Protein AF-A0A5B7LGW8-F1 (afdb_monomer)

InterPro domains:
  IPR008250 P-type ATPase, A domain superfamily [SSF81653] (1-102)
  IPR050510 Cation transport ATPase (P-type) [PTHR43294] (1-121)
  IPR059000 P-type ATPase, A domain [PF00122] (1-102)

Nearest PDB structures (foldseek):
  8jbk-assembly1_A  TM=8.351E-01  e=5.656E-15  Sus scrofa
  8zyj-assembly1_A  TM=9.692E-01  e=2.109E-13  Homo sapiens
  7x24-assembly1_A  TM=9.626E-01  e=2.370E-13  Rattus norvegicus
  7x22-assembly1_A  TM=9.587E-01  e=9.073E-13  Rattus norvegicus
  2xzb-assembly1_A  TM=9.227E-01  e=1.724E-12  Sus scrofa

Organism: NCBI:txid2510360

Secondary structure (DSSP, 8-state):
-BTTB-----GGG--TT-EEEEETTPBP-SEEEEEEEEEEEEE-HHHHS--SPEE--SS---SSTTT-TTEE-TT-EEEEEEEEEEEEE-GGGSHHHHHHHHHHT---PPPHHHHHHHHH-

Structure (mmCIF, N/CA/C/O backbone):
data_AF-A0A5B7LGW8-F1
#
_entry.id   AF-A0A5B7LGW8-F1
#
loop_
_atom_site.group_PDB
_atom_site.id
_atom_site.type_symbol
_atom_site.label_atom_id
_atom_site.label_alt_id
_atom_site.label_comp_id
_atom_site.label_asym_id
_atom_site.label_entity_id
_atom_site.label_seq_id
_atom_site.pdbx_PDB_ins_code
_atom_site.Cartn_x
_atom_site.Cartn_y
_atom_site.Cartn_z
_atom_site.occupancy
_atom_site.B_iso_or_equiv
_atom_site.auth_seq_id
_atom_site.auth_comp_id
_atom_site.auth_asym_id
_atom_site.auth_atom_id
_atom_site.pdbx_PDB_model_num
ATOM 1 N N . ILE A 1 1 ? -10.323 -8.993 7.470 1.00 83.75 1 ILE A N 1
ATOM 2 C CA . ILE A 1 1 ? -11.642 -9.035 8.141 1.00 83.75 1 ILE A CA 1
ATOM 3 C C . ILE A 1 1 ? -12.639 -9.539 7.120 1.00 83.75 1 ILE A C 1
ATOM 5 O O . ILE A 1 1 ? -12.846 -8.8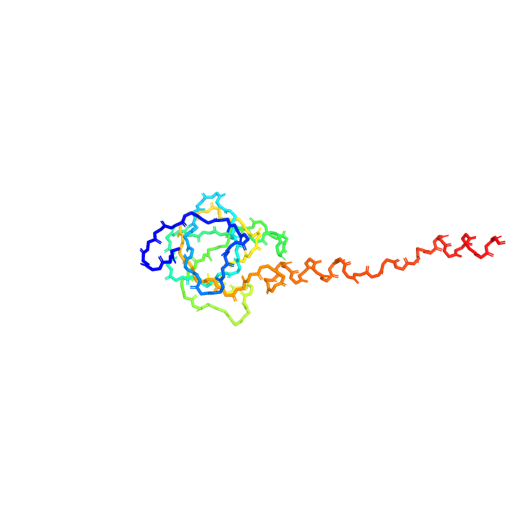69 6.113 1.00 83.75 1 ILE A O 1
ATOM 9 N N . ARG A 1 2 ? -13.207 -10.719 7.358 1.00 88.44 2 ARG A N 1
ATOM 10 C CA . ARG A 1 2 ? -14.286 -11.296 6.547 1.00 88.44 2 ARG A CA 1
ATOM 11 C C . ARG A 1 2 ? -15.420 -11.649 7.498 1.00 88.44 2 ARG A C 1
ATOM 13 O O . ARG A 1 2 ? -15.155 -12.095 8.606 1.00 88.44 2 ARG A O 1
ATOM 20 N N . GLU A 1 3 ? -16.654 -11.355 7.099 1.00 86.38 3 GLU A N 1
ATOM 21 C CA . GLU A 1 3 ? -17.852 -11.615 7.920 1.00 86.38 3 GLU A CA 1
ATOM 22 C C . GLU A 1 3 ? -17.808 -10.986 9.332 1.00 86.38 3 GLU A C 1
ATOM 24 O O . GLU A 1 3 ? -18.420 -11.480 10.269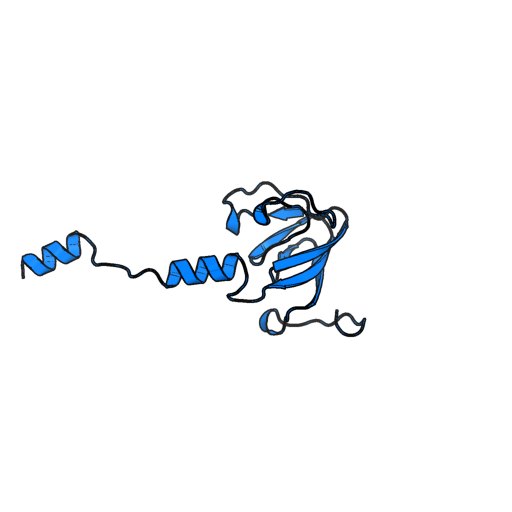 1.00 86.38 3 GLU A O 1
ATOM 29 N N . GLY A 1 4 ? -17.085 -9.871 9.495 1.00 86.19 4 GLY A N 1
ATOM 30 C CA . GLY A 1 4 ? -16.935 -9.173 10.781 1.00 86.19 4 GLY A CA 1
ATOM 31 C C . GLY A 1 4 ? -15.844 -9.732 11.700 1.00 86.19 4 GLY A C 1
ATOM 32 O O . GLY A 1 4 ? -15.479 -9.069 12.667 1.00 86.19 4 GLY A O 1
ATOM 33 N N . GLU A 1 5 ? -15.253 -10.876 11.359 1.00 88.62 5 GLU A N 1
ATOM 34 C CA . GLU A 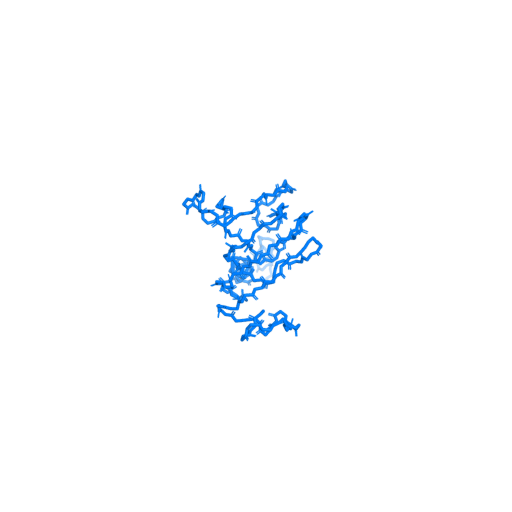1 5 ? -14.210 -11.529 12.148 1.00 88.62 5 GLU A CA 1
ATOM 35 C C . GLU A 1 5 ? -12.802 -11.185 11.637 1.00 88.62 5 GLU A C 1
ATOM 37 O O . GLU A 1 5 ? -12.546 -11.029 10.431 1.00 88.62 5 GLU A O 1
ATOM 42 N N . LYS A 1 6 ? -11.851 -11.054 12.571 1.00 90.50 6 LYS A N 1
ATOM 43 C CA . LYS A 1 6 ? -10.425 -10.928 12.238 1.00 90.50 6 LYS A CA 1
ATOM 44 C C . LYS A 1 6 ? -9.876 -12.319 11.941 1.00 90.50 6 LYS A C 1
ATOM 46 O O . LYS A 1 6 ? -9.882 -13.186 12.803 1.00 90.50 6 LYS A O 1
ATOM 51 N N . ILE A 1 7 ? -9.384 -12.500 10.721 1.00 91.94 7 ILE A N 1
ATOM 52 C CA . ILE A 1 7 ? -8.818 -13.760 10.242 1.00 91.94 7 ILE A CA 1
ATOM 53 C C . ILE A 1 7 ? -7.401 -13.469 9.767 1.00 91.94 7 ILE A C 1
ATOM 55 O O . ILE A 1 7 ? -7.186 -12.486 9.052 1.00 91.94 7 ILE A O 1
ATOM 59 N N . GLU A 1 8 ? -6.456 -14.306 10.178 1.00 88.81 8 GLU A N 1
ATOM 60 C CA . GLU A 1 8 ? -5.098 -14.297 9.651 1.00 88.81 8 GLU A CA 1
ATOM 61 C C . GLU A 1 8 ? -5.090 -15.090 8.342 1.00 88.81 8 GLU A C 1
ATOM 63 O O . GLU A 1 8 ? -5.467 -16.261 8.304 1.00 88.81 8 GLU A O 1
ATOM 68 N N . LEU A 1 9 ? -4.739 -14.411 7.255 1.00 87.75 9 LEU A N 1
ATOM 69 C CA . LEU A 1 9 ? -4.708 -14.963 5.907 1.00 87.75 9 LEU A CA 1
ATOM 70 C C . LEU A 1 9 ? -3.318 -14.751 5.333 1.00 87.75 9 LEU A C 1
ATOM 72 O O . LEU A 1 9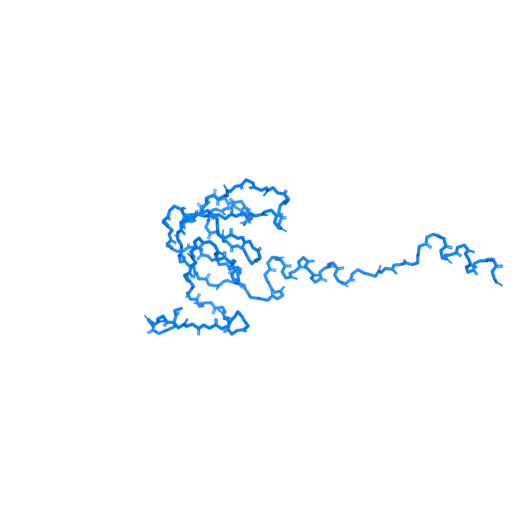 ? -2.638 -13.780 5.671 1.00 87.75 9 LEU A O 1
ATOM 76 N N . LYS A 1 10 ? -2.914 -15.638 4.429 1.00 89.44 10 LYS A N 1
ATOM 77 C CA . LYS A 1 10 ? -1.732 -15.379 3.621 1.00 89.44 10 LYS A CA 1
ATOM 78 C C . LYS A 1 10 ? -2.030 -14.279 2.606 1.00 89.44 10 LYS A C 1
ATOM 80 O O . LYS A 1 10 ? -3.170 -14.109 2.178 1.00 89.44 10 LYS A O 1
ATOM 85 N N . GLU A 1 11 ? -0.985 -13.582 2.169 1.00 86.75 11 GLU A N 1
ATOM 86 C CA . GLU A 1 11 ? -1.092 -12.533 1.146 1.00 86.75 11 GLU A CA 1
ATOM 87 C C . GLU A 1 11 ? -1.702 -13.050 -0.168 1.00 86.75 11 GLU A C 1
ATOM 89 O O . GLU A 1 11 ? -2.471 -12.348 -0.812 1.00 86.75 11 G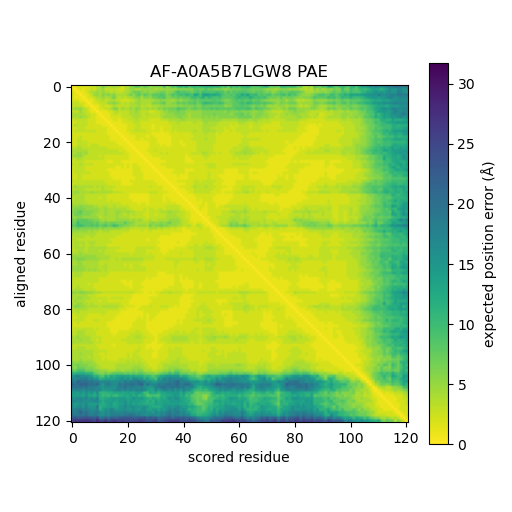LU A O 1
ATOM 94 N N . GLU A 1 12 ? -1.417 -14.303 -0.532 1.00 90.19 12 GLU A N 1
ATOM 95 C CA . GLU A 1 12 ? -1.949 -14.966 -1.732 1.00 90.19 12 GLU A CA 1
ATOM 96 C C . GLU A 1 12 ? -3.469 -15.216 -1.691 1.00 90.19 12 GLU A C 1
ATOM 98 O O . GLU A 1 12 ? -4.098 -15.327 -2.742 1.00 90.19 12 GLU A O 1
ATOM 103 N N . ASP A 1 13 ? -4.071 -15.244 -0.499 1.00 93.56 13 ASP A N 1
ATOM 104 C CA . ASP A 1 13 ? -5.501 -15.516 -0.310 1.00 93.56 13 ASP A CA 1
ATOM 105 C C . ASP A 1 13 ? -6.358 -14.234 -0.255 1.00 93.56 13 ASP A C 1
ATOM 107 O O . ASP A 1 13 ? -7.584 -14.309 -0.096 1.00 93.56 13 ASP A O 1
ATOM 111 N N . LEU A 1 14 ? -5.733 -13.052 -0.351 1.00 94.44 14 LEU A N 1
ATOM 112 C CA . LEU A 1 14 ? -6.404 -11.749 -0.337 1.00 94.44 14 LEU A CA 1
ATOM 113 C C . LEU A 1 14 ? -7.142 -11.481 -1.650 1.00 94.44 14 LEU A C 1
ATOM 115 O O . LEU A 1 14 ? -6.574 -11.563 -2.740 1.00 94.44 14 LEU A O 1
ATOM 119 N N . VAL A 1 15 ? -8.409 -11.079 -1.541 1.00 95.50 15 VAL A N 1
ATOM 120 C CA . VAL A 1 15 ? -9.260 -10.769 -2.696 1.00 95.50 15 VAL A CA 1
ATOM 121 C C . VAL A 1 15 ? -9.804 -9.345 -2.635 1.00 95.50 15 VAL A C 1
ATOM 123 O O . VAL A 1 15 ? -9.813 -8.688 -1.594 1.00 95.50 15 VAL A O 1
ATOM 126 N N . LEU A 1 16 ? -10.283 -8.867 -3.784 1.00 96.81 16 LEU A N 1
ATOM 127 C CA . LEU A 1 16 ? -10.941 -7.568 -3.905 1.00 96.81 16 LEU A CA 1
ATOM 128 C C . LEU A 1 16 ? -12.109 -7.442 -2.921 1.00 96.81 16 LEU A C 1
ATOM 130 O O . LEU A 1 16 ? -12.937 -8.344 -2.807 1.00 96.81 16 LEU A O 1
ATOM 134 N N . GLY A 1 17 ? -12.193 -6.296 -2.247 1.00 95.38 17 GLY A N 1
ATOM 135 C CA . GLY A 1 17 ? -13.239 -6.011 -1.266 1.00 95.38 17 GLY A CA 1
ATOM 136 C C . GLY A 1 17 ? -12.939 -6.487 0.157 1.00 95.38 17 GLY A C 1
ATOM 137 O O . GLY A 1 17 ? -13.652 -6.079 1.076 1.00 95.38 17 GLY A O 1
ATOM 138 N N . ASP A 1 18 ? -11.880 -7.273 0.379 1.00 96.12 18 ASP A N 1
ATOM 139 C CA . ASP A 1 18 ? -11.448 -7.609 1.735 1.00 96.12 18 ASP A CA 1
ATOM 140 C C . ASP A 1 18 ? -11.069 -6.346 2.514 1.00 96.12 18 ASP A C 1
ATOM 142 O O . ASP A 1 18 ? -10.455 -5.418 1.982 1.00 96.12 18 ASP A O 1
ATOM 146 N N . VAL A 1 19 ? -11.397 -6.319 3.806 1.00 96.69 19 VAL A N 1
ATOM 147 C CA . VAL A 1 19 ? -10.925 -5.267 4.711 1.00 96.69 19 VAL A CA 1
ATOM 148 C C . VAL A 1 19 ? -9.677 -5.759 5.427 1.00 96.69 19 VAL A C 1
ATOM 150 O O . VAL A 1 19 ? -9.736 -6.734 6.181 1.00 96.69 19 VAL A O 1
ATOM 153 N N . VAL A 1 20 ? -8.562 -5.065 5.245 1.00 96.38 20 VAL A N 1
ATOM 154 C CA . VAL A 1 20 ? -7.298 -5.341 5.933 1.00 96.38 20 VAL A CA 1
ATOM 155 C C . VAL A 1 20 ? -7.034 -4.307 7.017 1.00 96.38 20 VAL A C 1
ATOM 157 O O . VAL A 1 20 ? -7.447 -3.152 6.911 1.00 96.38 20 VAL A O 1
ATOM 160 N N . GLU A 1 21 ? -6.346 -4.732 8.071 1.00 96.12 21 GLU A N 1
ATOM 161 C CA . GLU A 1 21 ? -5.789 -3.858 9.099 1.00 96.12 21 GLU A CA 1
ATOM 162 C C . GLU A 1 21 ? -4.269 -3.917 8.961 1.00 96.12 21 GLU A C 1
ATOM 164 O O . GLU A 1 21 ? -3.709 -5.005 8.869 1.00 96.12 21 GLU A O 1
ATOM 169 N N . VAL A 1 22 ? -3.631 -2.754 8.910 1.00 96.81 22 VAL A N 1
ATOM 170 C CA . VAL A 1 22 ? -2.181 -2.599 8.778 1.00 96.81 22 VAL A CA 1
ATOM 171 C C . VAL A 1 22 ? -1.669 -1.759 9.939 1.00 96.81 22 VAL A C 1
ATOM 173 O O . VAL A 1 22 ? -2.302 -0.779 10.351 1.00 96.81 22 VAL A O 1
ATOM 176 N N . LYS A 1 23 ? -0.525 -2.142 10.490 1.00 97.25 23 LYS A N 1
ATOM 177 C CA . LYS A 1 23 ? 0.138 -1.449 11.601 1.00 97.25 23 LYS A CA 1
ATOM 178 C C . LYS A 1 23 ? 1.601 -1.188 11.270 1.00 97.25 23 LYS A C 1
ATOM 180 O O . LYS A 1 23 ? 2.148 -1.730 10.318 1.00 97.25 23 LYS A O 1
ATOM 185 N N . PHE A 1 24 ? 2.229 -0.347 12.082 1.00 97.38 24 PHE A N 1
ATOM 186 C CA . PHE A 1 24 ? 3.668 -0.122 12.049 1.00 97.38 24 PHE A CA 1
ATOM 187 C C . PHE A 1 24 ? 4.467 -1.430 11.914 1.00 97.38 24 PHE A C 1
ATOM 189 O O . PHE A 1 24 ? 4.271 -2.363 12.697 1.00 97.38 24 PHE A O 1
ATOM 196 N N . GLY A 1 25 ? 5.391 -1.447 10.954 1.00 96.50 25 GLY A N 1
ATOM 197 C CA . GLY A 1 25 ? 6.252 -2.586 10.644 1.00 96.50 25 GLY A CA 1
ATOM 198 C C . GLY A 1 25 ? 5.679 -3.537 9.595 1.00 96.50 25 GLY A C 1
ATOM 199 O O . GLY A 1 25 ? 6.437 -4.337 9.049 1.00 96.50 25 GLY A O 1
ATOM 200 N N . ASP A 1 26 ? 4.388 -3.438 9.272 1.00 96.25 26 ASP A N 1
ATOM 201 C CA . ASP A 1 26 ? 3.785 -4.271 8.238 1.00 96.25 26 ASP A CA 1
ATOM 202 C C . ASP A 1 26 ? 4.148 -3.755 6.841 1.00 96.25 26 ASP A C 1
ATOM 204 O O . ASP A 1 26 ? 4.210 -2.550 6.574 1.00 96.25 26 ASP A O 1
ATOM 208 N N . ARG A 1 27 ? 4.310 -4.689 5.909 1.00 96.19 27 ARG A N 1
ATOM 209 C CA . ARG A 1 27 ? 4.279 -4.383 4.481 1.00 96.19 27 ARG A CA 1
ATOM 210 C C . ARG A 1 27 ? 2.824 -4.320 4.032 1.00 96.19 27 ARG A C 1
ATOM 212 O O . ARG A 1 27 ? 2.008 -5.131 4.463 1.00 96.19 27 ARG A O 1
ATOM 219 N N . ILE A 1 28 ? 2.486 -3.369 3.168 1.00 97.25 28 ILE A N 1
ATOM 220 C CA . ILE A 1 28 ? 1.126 -3.280 2.637 1.00 97.25 28 ILE A CA 1
ATOM 221 C C . ILE A 1 28 ? 0.890 -4.476 1.687 1.00 97.25 28 ILE A C 1
ATOM 223 O O . ILE A 1 28 ? 1.631 -4.615 0.706 1.00 97.25 28 ILE A O 1
ATOM 227 N N . PRO A 1 29 ? -0.119 -5.334 1.945 1.00 95.94 29 PRO A N 1
ATOM 228 C CA . PRO A 1 29 ? -0.245 -6.635 1.276 1.00 95.94 29 PRO A CA 1
ATOM 229 C C . PRO A 1 29 ? -0.911 -6.566 -0.109 1.00 95.94 29 PRO A C 1
ATOM 231 O O . PRO A 1 29 ? -0.833 -7.508 -0.888 1.00 95.94 29 PRO A O 1
ATOM 234 N N . ALA A 1 30 ? -1.578 -5.457 -0.425 1.00 97.44 30 ALA A N 1
ATOM 235 C CA . ALA A 1 30 ? -2.316 -5.223 -1.663 1.00 97.44 30 ALA A CA 1
ATOM 236 C C . ALA A 1 30 ? -2.468 -3.707 -1.878 1.00 97.44 30 ALA A C 1
ATOM 238 O O . ALA A 1 30 ? -2.176 -2.934 -0.967 1.00 97.44 30 ALA A O 1
ATOM 239 N N . ASP A 1 31 ? -2.968 -3.250 -3.026 1.00 98.19 31 ASP A N 1
ATOM 240 C CA . ASP A 1 31 ? -3.388 -1.845 -3.101 1.00 98.19 31 ASP A CA 1
ATOM 241 C C . ASP A 1 31 ? -4.703 -1.691 -2.335 1.00 98.19 31 ASP A C 1
ATOM 243 O O . ASP A 1 31 ? -5.670 -2.424 -2.576 1.00 98.19 31 ASP A O 1
ATOM 247 N N . ILE A 1 32 ? -4.743 -0.738 -1.405 1.00 98.31 32 ILE A N 1
ATOM 248 C CA . ILE A 1 32 ? -5.863 -0.550 -0.486 1.00 98.31 32 ILE A CA 1
ATOM 249 C C . ILE A 1 32 ? -6.365 0.890 -0.473 1.00 98.31 32 ILE A C 1
ATOM 251 O O . ILE A 1 32 ? -5.599 1.855 -0.453 1.00 98.31 32 ILE A O 1
ATOM 255 N N . ARG A 1 33 ? -7.688 1.029 -0.399 1.00 98.50 33 ARG A N 1
ATOM 256 C CA . ARG A 1 33 ? -8.389 2.275 -0.094 1.00 98.50 33 ARG A CA 1
ATOM 257 C C . ARG A 1 33 ? -8.530 2.407 1.416 1.00 98.50 33 ARG A C 1
ATOM 259 O O . ARG A 1 33 ? -9.295 1.670 2.028 1.00 98.50 33 ARG A O 1
ATOM 266 N N . ILE A 1 34 ? -7.824 3.360 2.015 1.00 98.56 34 ILE A N 1
ATOM 267 C CA . ILE A 1 34 ? -7.837 3.621 3.461 1.00 98.56 34 ILE A CA 1
ATOM 268 C C . ILE A 1 34 ? -9.231 4.064 3.896 1.00 98.56 34 ILE A C 1
ATOM 270 O O . ILE A 1 34 ? -9.747 5.028 3.357 1.00 98.56 34 ILE A O 1
ATOM 274 N N . ILE A 1 35 ? -9.841 3.409 4.875 1.00 98.31 35 ILE A N 1
ATOM 275 C CA . ILE A 1 35 ? -11.158 3.780 5.425 1.00 98.31 35 ILE A CA 1
ATOM 276 C C . ILE A 1 35 ? -11.074 4.264 6.877 1.00 98.31 35 ILE A C 1
ATOM 278 O O . ILE A 1 35 ? -11.947 4.993 7.332 1.00 98.31 35 ILE A O 1
ATOM 282 N N . GLU A 1 36 ? -10.001 3.914 7.589 1.00 98.25 36 GLU A N 1
ATOM 283 C CA . GLU A 1 36 ? -9.684 4.397 8.937 1.00 98.25 36 GLU A CA 1
ATOM 284 C C . GLU A 1 36 ? -8.161 4.577 9.035 1.00 98.25 36 GLU A C 1
ATOM 286 O O . GLU A 1 36 ? -7.417 3.744 8.522 1.00 98.25 36 GLU A O 1
ATOM 291 N N . SER A 1 37 ? -7.683 5.638 9.688 1.00 98.00 37 SER A N 1
ATOM 292 C CA . SER A 1 37 ? -6.251 5.885 9.913 1.00 98.00 37 SER A CA 1
ATOM 293 C C . SER A 1 37 ? -6.025 6.553 11.267 1.00 98.00 37 SER A C 1
ATOM 295 O O . SER A 1 37 ? -6.795 7.424 11.673 1.00 98.00 37 SER A O 1
ATOM 297 N N . ARG A 1 38 ? -4.960 6.152 11.966 1.00 98.12 38 ARG A N 1
ATOM 298 C CA . ARG A 1 38 ? -4.515 6.723 13.243 1.00 98.12 38 ARG A CA 1
ATOM 299 C C . ARG A 1 38 ? -3.013 6.959 13.193 1.00 98.12 38 ARG A C 1
ATOM 301 O O . ARG A 1 38 ? -2.231 6.044 13.438 1.00 98.12 38 ARG A O 1
ATOM 308 N N . GLY A 1 39 ? -2.621 8.183 12.834 1.00 97.19 39 GLY A N 1
ATOM 309 C CA . GLY A 1 39 ? -1.209 8.547 12.665 1.00 97.19 39 GLY A CA 1
ATOM 310 C C . GLY A 1 39 ? -0.487 7.693 11.618 1.00 97.19 39 GLY A C 1
ATOM 311 O O . GLY A 1 39 ? 0.720 7.510 11.717 1.00 97.19 39 GLY A O 1
ATOM 312 N N . PHE A 1 40 ? -1.225 7.116 10.661 1.00 98.44 40 PHE A N 1
ATOM 313 C CA . PHE A 1 40 ? -0.663 6.155 9.723 1.00 98.44 40 PHE A CA 1
ATOM 314 C C . PHE A 1 40 ? 0.215 6.849 8.685 1.00 98.44 40 PHE A C 1
ATOM 316 O O . PHE A 1 40 ? -0.224 7.796 8.021 1.00 98.44 40 PHE A O 1
ATOM 323 N N . LYS A 1 41 ? 1.439 6.352 8.519 1.00 98.31 41 LYS A N 1
ATOM 324 C CA . LYS A 1 41 ? 2.371 6.798 7.481 1.00 98.31 41 LYS A CA 1
ATOM 325 C C . LYS A 1 41 ? 2.970 5.600 6.771 1.00 98.31 41 LYS A C 1
ATOM 327 O O . LYS A 1 41 ? 3.226 4.568 7.391 1.00 98.31 41 LYS A O 1
ATOM 332 N N . VAL A 1 42 ? 3.230 5.773 5.483 1.00 98.00 42 VAL A N 1
ATOM 333 C CA . VAL A 1 42 ? 3.859 4.756 4.639 1.00 98.00 42 VAL A CA 1
ATOM 334 C C . VAL A 1 42 ? 5.109 5.302 3.965 1.00 98.00 42 VAL A C 1
ATOM 336 O O . VAL A 1 42 ? 5.166 6.480 3.616 1.00 98.00 42 VAL A O 1
ATOM 339 N N . ASP A 1 43 ? 6.100 4.442 3.777 1.00 97.56 43 ASP A N 1
ATOM 340 C CA . ASP A 1 43 ? 7.271 4.705 2.946 1.00 97.56 43 ASP A CA 1
ATOM 341 C C . ASP A 1 43 ? 7.004 4.205 1.522 1.00 97.56 43 ASP A C 1
ATOM 343 O O . ASP A 1 43 ? 6.906 2.999 1.278 1.00 97.56 43 ASP A O 1
ATOM 347 N N . ASN A 1 44 ? 6.886 5.154 0.591 1.00 95.31 44 ASN A N 1
ATOM 348 C CA . ASN A 1 44 ? 6.608 4.906 -0.821 1.00 95.31 44 ASN A CA 1
ATOM 349 C C . ASN A 1 44 ? 7.879 4.816 -1.685 1.00 95.31 44 ASN A C 1
ATOM 351 O O . ASN A 1 44 ? 7.766 4.787 -2.910 1.00 95.31 44 ASN A O 1
ATOM 355 N N . SER A 1 45 ? 9.073 4.721 -1.093 1.00 94.88 45 SER A N 1
ATOM 356 C CA . SER A 1 45 ? 10.352 4.669 -1.820 1.00 94.88 45 SER A CA 1
ATOM 357 C C . SER A 1 45 ? 10.422 3.564 -2.872 1.00 94.88 45 SER A C 1
ATOM 359 O O . SER A 1 45 ? 11.039 3.752 -3.916 1.00 94.88 45 SER A O 1
ATOM 361 N N . SER A 1 46 ? 9.726 2.442 -2.661 1.00 90.75 46 SER A N 1
ATOM 362 C CA . SER A 1 46 ? 9.625 1.363 -3.658 1.00 90.75 46 SER A CA 1
ATOM 363 C C . SER A 1 46 ? 8.916 1.780 -4.956 1.00 90.75 46 SER A C 1
ATOM 365 O O . SER A 1 46 ? 9.110 1.136 -5.980 1.00 90.75 46 SER A O 1
ATOM 367 N N . LEU A 1 47 ? 8.092 2.832 -4.920 1.00 91.25 47 LEU A N 1
ATOM 368 C CA . LEU A 1 47 ? 7.328 3.341 -6.062 1.00 91.25 47 LEU A CA 1
ATOM 369 C C . LEU A 1 47 ? 7.879 4.661 -6.601 1.00 91.25 47 LEU A C 1
ATOM 371 O O . LEU A 1 47 ? 7.898 4.858 -7.813 1.00 91.25 47 LEU A O 1
ATOM 375 N N . THR A 1 48 ? 8.297 5.571 -5.719 1.00 89.81 48 THR A N 1
ATOM 376 C CA . THR A 1 48 ? 8.710 6.933 -6.101 1.00 89.81 48 THR A CA 1
ATOM 377 C C . THR A 1 48 ? 10.217 7.155 -6.024 1.00 89.81 48 THR A C 1
ATOM 379 O O . THR A 1 48 ? 10.716 8.120 -6.590 1.00 89.81 48 THR A O 1
ATOM 382 N N . GLY A 1 49 ? 10.954 6.282 -5.331 1.00 92.75 49 GLY A N 1
ATOM 383 C CA . GLY A 1 49 ? 12.369 6.484 -5.013 1.00 92.75 49 GLY A CA 1
ATOM 384 C C . GLY A 1 49 ? 12.624 7.438 -3.840 1.00 92.75 49 GLY A C 1
ATOM 385 O O . GLY A 1 49 ? 13.776 7.629 -3.460 1.00 92.75 49 GLY A O 1
ATOM 386 N N . GLU A 1 50 ? 11.579 8.011 -3.237 1.00 91.56 50 GLU A N 1
ATOM 387 C CA . GLU A 1 50 ? 11.683 8.949 -2.116 1.00 91.56 50 GLU A CA 1
ATOM 388 C C . GLU A 1 50 ? 11.328 8.260 -0.792 1.00 91.56 50 GLU A C 1
ATOM 390 O O . GLU A 1 50 ? 10.254 7.678 -0.658 1.00 91.56 50 GLU A O 1
ATOM 395 N N . SER A 1 51 ? 12.219 8.341 0.201 1.00 91.19 51 SER A N 1
ATOM 396 C CA . SER A 1 51 ? 12.038 7.703 1.519 1.00 91.19 51 SER A CA 1
ATOM 397 C C . SER A 1 51 ? 11.307 8.571 2.547 1.00 91.19 51 SER A C 1
ATOM 399 O O . SER A 1 51 ? 11.247 8.205 3.720 1.00 91.19 51 SER A O 1
ATOM 401 N N . GLU A 1 52 ? 10.791 9.741 2.159 1.00 95.19 52 GLU A N 1
ATOM 402 C CA . GLU A 1 52 ? 10.045 10.595 3.084 1.00 95.19 52 GLU A CA 1
ATOM 403 C C . GLU A 1 52 ? 8.698 9.939 3.445 1.00 95.19 52 GLU A C 1
ATOM 405 O O . GLU A 1 52 ? 7.879 9.705 2.549 1.00 95.19 52 GLU A O 1
ATOM 410 N N . PRO A 1 53 ? 8.425 9.665 4.739 1.00 96.44 53 PRO A 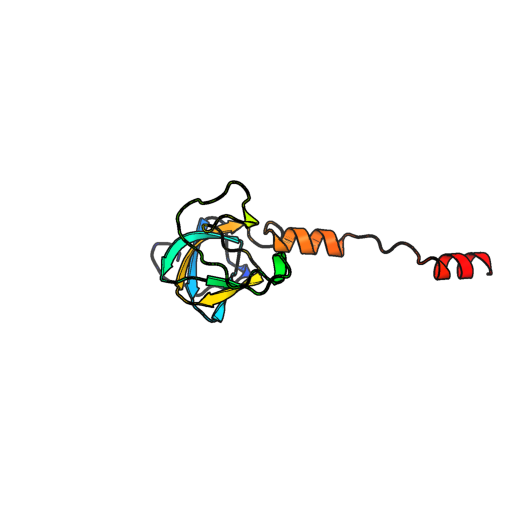N 1
ATOM 411 C CA . PRO A 1 53 ? 7.171 9.059 5.168 1.00 96.44 53 PRO A CA 1
ATOM 412 C C . PRO A 1 53 ? 5.948 9.880 4.767 1.00 96.44 53 PRO A C 1
ATOM 414 O O . PRO A 1 53 ? 5.789 11.033 5.166 1.00 96.44 53 PRO A O 1
ATOM 417 N N . GLN A 1 54 ? 5.020 9.249 4.056 1.00 97.31 54 GLN A N 1
ATOM 418 C CA . GLN A 1 54 ? 3.813 9.901 3.574 1.00 97.31 54 GLN A CA 1
ATOM 419 C C . GLN A 1 54 ? 2.598 9.534 4.425 1.00 97.31 54 GLN A C 1
ATOM 421 O O . GLN A 1 54 ? 2.187 8.372 4.486 1.00 97.31 54 GLN A O 1
ATOM 426 N N . SER A 1 55 ? 1.966 10.541 5.028 1.00 97.88 55 SER A N 1
ATOM 427 C CA . SER A 1 55 ? 0.735 10.369 5.807 1.00 97.88 55 SER A CA 1
ATOM 428 C C . SER A 1 55 ? -0.422 9.857 4.958 1.00 97.88 55 SER A C 1
ATOM 430 O O . SER A 1 55 ? -0.638 10.309 3.833 1.00 97.88 55 SER A O 1
ATOM 432 N N . ARG A 1 56 ? -1.202 8.951 5.541 1.00 98.31 56 ARG A N 1
ATOM 433 C CA . ARG A 1 56 ? -2.365 8.327 4.912 1.00 98.31 56 ARG A CA 1
ATOM 434 C C . ARG A 1 56 ? -3.623 8.618 5.721 1.00 98.31 56 ARG A C 1
ATOM 436 O O . ARG A 1 56 ? -3.597 8.574 6.953 1.00 98.31 56 ARG A O 1
ATOM 443 N N . SER A 1 57 ? -4.730 8.900 5.048 1.00 98.31 57 SER A N 1
ATOM 444 C CA . SER A 1 57 ? -5.998 9.246 5.695 1.00 98.31 57 SER A CA 1
ATOM 445 C C . SER A 1 57 ? -7.196 8.870 4.815 1.00 98.31 57 SER A C 1
ATOM 447 O O . SER A 1 57 ? -7.014 8.664 3.622 1.00 98.31 57 SER A O 1
ATOM 449 N N . PRO A 1 58 ? -8.419 8.726 5.352 1.00 98.38 58 PRO A N 1
ATOM 450 C CA . PRO A 1 58 ? -9.573 8.307 4.551 1.00 98.38 58 PRO A CA 1
ATOM 451 C C . PRO A 1 58 ? -10.042 9.342 3.514 1.00 98.38 58 PRO A C 1
ATOM 453 O O . PRO A 1 58 ? -10.812 9.001 2.607 1.00 98.38 58 PRO A O 1
ATOM 456 N N . GLU A 1 59 ? -9.611 10.595 3.633 1.00 98.19 59 GLU A N 1
ATOM 457 C CA . GLU A 1 59 ? -10.026 11.699 2.775 1.00 98.19 59 GLU A CA 1
ATOM 458 C C . GLU A 1 59 ? -9.327 11.651 1.414 1.00 98.19 59 GLU A C 1
ATOM 460 O O . GLU A 1 59 ? -8.123 11.428 1.301 1.00 98.19 59 GLU A O 1
ATOM 465 N N . PHE A 1 60 ? -10.095 11.896 0.357 1.00 97.94 60 PHE A N 1
ATOM 466 C CA . PHE A 1 60 ? -9.536 12.120 -0.969 1.00 97.94 60 PHE A CA 1
ATOM 467 C C . PHE A 1 60 ? -8.857 13.489 -1.013 1.00 97.94 60 PHE A C 1
ATOM 469 O O . PHE A 1 60 ? -9.483 14.492 -0.670 1.00 97.94 60 PHE A O 1
ATOM 476 N N . THR A 1 61 ? -7.588 13.529 -1.418 1.00 98.12 61 THR A N 1
ATOM 477 C CA . THR A 1 61 ? -6.794 14.768 -1.378 1.00 98.12 61 THR A CA 1
ATOM 478 C C . THR A 1 61 ? -6.219 15.181 -2.722 1.00 98.12 61 THR A C 1
ATOM 480 O O . THR A 1 61 ? -5.734 16.304 -2.829 1.00 98.12 61 THR A O 1
ATOM 483 N N . HIS A 1 62 ? -6.215 14.297 -3.722 1.00 98.00 62 HIS A N 1
ATOM 484 C CA . HIS A 1 62 ? -5.607 14.585 -5.016 1.00 98.00 62 HIS A CA 1
ATOM 485 C C . HIS A 1 62 ? -6.156 13.679 -6.127 1.00 98.00 62 HIS A C 1
ATOM 487 O O . HIS A 1 62 ? -6.431 12.509 -5.882 1.00 98.00 62 HIS A O 1
ATOM 493 N N . GLU A 1 63 ? -6.258 14.195 -7.354 1.00 96.56 63 GLU A N 1
ATOM 494 C CA . GLU A 1 63 ? -6.714 13.431 -8.530 1.00 96.56 63 GLU A CA 1
ATOM 495 C C . GLU A 1 63 ? -5.725 12.330 -8.937 1.00 96.56 63 GLU A C 1
ATOM 497 O O . GLU A 1 63 ? -6.133 11.245 -9.346 1.00 96.56 63 GLU A O 1
ATOM 502 N N . ASN A 1 64 ? -4.418 12.582 -8.796 1.00 95.88 64 ASN A N 1
ATOM 503 C CA . ASN A 1 64 ? -3.393 11.560 -9.019 1.00 95.88 64 ASN A CA 1
ATOM 504 C C . ASN A 1 64 ? -3.450 10.500 -7.899 1.00 95.88 64 ASN A C 1
ATOM 506 O O . ASN A 1 64 ? -3.177 10.845 -6.742 1.00 95.88 64 ASN A O 1
ATOM 510 N N . PRO A 1 65 ? -3.713 9.215 -8.218 1.00 95.00 65 PRO A N 1
ATOM 511 C CA . PRO A 1 65 ? -3.754 8.144 -7.228 1.00 95.00 65 PRO A CA 1
ATOM 512 C C . PRO A 1 65 ? -2.472 8.032 -6.395 1.00 95.00 65 PRO A C 1
ATOM 514 O O . PRO A 1 65 ? -2.546 7.762 -5.203 1.00 95.00 65 PRO A O 1
ATOM 517 N N . LEU A 1 66 ? -1.299 8.282 -6.985 1.00 93.31 66 LEU A N 1
ATOM 518 C CA . LEU A 1 66 ? -0.017 8.152 -6.278 1.00 93.31 66 LEU A CA 1
ATOM 519 C C . LEU A 1 66 ? 0.195 9.237 -5.208 1.00 93.31 66 LEU A C 1
ATOM 521 O O . LEU A 1 66 ? 0.958 9.036 -4.264 1.00 93.31 66 LEU A O 1
ATOM 525 N N . GLU A 1 67 ? -0.505 10.365 -5.333 1.00 94.69 67 GLU A N 1
ATOM 526 C CA . GLU A 1 67 ? -0.366 11.525 -4.446 1.00 94.69 67 GLU A CA 1
ATOM 527 C C . GLU A 1 67 ? -1.497 11.626 -3.416 1.00 94.69 67 GLU A C 1
ATOM 529 O O . GLU A 1 67 ? -1.318 12.214 -2.347 1.00 94.69 67 GLU A O 1
ATOM 534 N N . THR A 1 68 ? -2.670 11.045 -3.691 1.00 97.81 68 THR A N 1
ATOM 535 C CA . THR A 1 68 ? -3.777 11.074 -2.729 1.00 97.81 68 THR A CA 1
ATOM 536 C C . THR A 1 68 ? -3.447 10.273 -1.470 1.00 97.81 68 THR A C 1
ATOM 538 O O . THR A 1 68 ? -2.814 9.216 -1.514 1.00 97.81 68 THR A O 1
ATOM 541 N N . LYS A 1 69 ? -3.894 10.763 -0.311 1.00 98.00 69 LYS A N 1
ATOM 542 C CA . LYS A 1 69 ? -3.607 10.155 1.000 1.00 98.00 69 LYS A CA 1
ATOM 543 C C . LYS A 1 69 ? -4.481 8.949 1.319 1.00 98.00 69 LYS A C 1
ATOM 545 O O . LYS A 1 69 ? -4.159 8.185 2.226 1.00 98.00 69 LYS A O 1
ATOM 550 N N . ASN A 1 70 ? -5.566 8.762 0.579 1.00 98.38 70 ASN A N 1
ATOM 551 C CA . ASN A 1 70 ? -6.518 7.684 0.813 1.00 98.38 70 ASN A CA 1
ATOM 552 C C . ASN A 1 70 ? -6.180 6.355 0.156 1.00 98.38 70 ASN A C 1
ATOM 554 O O . ASN A 1 70 ? -6.972 5.420 0.267 1.00 98.38 70 ASN A O 1
ATOM 558 N N . LEU A 1 71 ? -5.011 6.242 -0.463 1.00 98.31 71 LEU A N 1
ATOM 559 C CA . LEU A 1 71 ? -4.498 4.990 -0.996 1.00 98.31 71 LEU A CA 1
ATOM 560 C C . LEU A 1 71 ? -3.198 4.607 -0.290 1.00 98.31 71 LEU A C 1
ATOM 562 O O . LEU A 1 71 ? -2.380 5.471 0.033 1.00 98.31 71 LEU A O 1
ATOM 566 N N . ALA A 1 72 ? -3.013 3.312 -0.062 1.00 97.94 72 ALA A N 1
ATOM 567 C CA . ALA A 1 72 ? -1.719 2.713 0.237 1.00 97.94 72 ALA A CA 1
ATOM 568 C C . ALA A 1 72 ? -1.492 1.560 -0.743 1.00 97.94 72 ALA A C 1
ATOM 570 O O . ALA A 1 72 ? -2.447 0.912 -1.169 1.00 97.94 72 ALA A O 1
ATOM 571 N N . PHE A 1 73 ? -0.243 1.350 -1.133 1.00 98.06 73 PHE A N 1
ATOM 572 C CA . PHE A 1 73 ? 0.090 0.541 -2.299 1.00 98.06 73 PHE A CA 1
ATOM 573 C C . PHE A 1 73 ? 0.855 -0.709 -1.911 1.00 98.06 73 PHE A C 1
ATOM 575 O O . PHE A 1 73 ? 1.670 -0.680 -0.992 1.00 98.06 73 PHE A O 1
ATOM 582 N N . PHE A 1 74 ? 0.640 -1.788 -2.653 1.00 97.31 74 PHE A N 1
ATOM 583 C CA . PHE A 1 74 ? 1.396 -3.017 -2.499 1.00 97.31 74 PHE A CA 1
ATOM 584 C C . PHE A 1 74 ? 2.904 -2.742 -2.547 1.00 97.31 74 PHE A C 1
ATOM 586 O O . PHE A 1 74 ? 3.387 -1.936 -3.345 1.00 97.31 74 PHE A O 1
ATOM 593 N N . SER A 1 75 ? 3.651 -3.452 -1.701 1.00 94.06 75 SER A N 1
ATOM 594 C CA . SER A 1 75 ? 5.103 -3.342 -1.534 1.00 94.06 75 SER A CA 1
ATOM 595 C C . SER A 1 75 ? 5.616 -2.112 -0.777 1.00 94.06 75 SER A C 1
ATOM 597 O O . SER A 1 75 ? 6.816 -2.068 -0.498 1.00 94.06 75 SER A O 1
ATOM 599 N N . THR A 1 76 ? 4.769 -1.153 -0.402 1.00 96.62 76 THR A N 1
ATOM 600 C CA . THR A 1 76 ? 5.185 -0.063 0.493 1.00 96.62 76 THR A CA 1
ATOM 601 C C . THR A 1 76 ? 5.168 -0.529 1.949 1.00 96.62 76 THR A C 1
ATOM 603 O O . THR A 1 76 ? 4.564 -1.554 2.278 1.00 96.62 76 THR A O 1
ATOM 606 N N . ASN A 1 77 ? 5.873 0.183 2.830 1.00 97.19 77 ASN A N 1
ATOM 607 C CA . ASN A 1 77 ? 6.004 -0.209 4.236 1.00 97.19 77 ASN A CA 1
ATOM 608 C C . ASN A 1 77 ? 5.256 0.760 5.146 1.00 97.19 77 ASN A C 1
ATOM 610 O O . ASN A 1 77 ? 5.378 1.974 4.994 1.00 97.19 77 ASN A O 1
ATOM 614 N N . ALA A 1 78 ? 4.524 0.236 6.125 1.00 97.69 78 ALA A N 1
ATOM 615 C CA . ALA A 1 78 ? 3.947 1.022 7.203 1.00 97.69 78 ALA A CA 1
ATOM 616 C C . ALA A 1 78 ? 5.042 1.445 8.190 1.00 97.69 78 ALA A C 1
ATOM 618 O O . ALA A 1 78 ? 5.606 0.624 8.915 1.00 97.69 78 ALA A O 1
ATOM 619 N N . VAL A 1 79 ? 5.323 2.744 8.245 1.00 97.81 79 VAL A N 1
ATOM 620 C CA . VAL A 1 79 ? 6.410 3.307 9.064 1.00 97.81 79 VAL A CA 1
ATOM 621 C C . VAL A 1 79 ? 5.920 4.024 10.315 1.00 97.81 79 VAL A C 1
ATOM 623 O O . VAL A 1 79 ? 6.722 4.341 11.187 1.00 97.81 79 VAL A O 1
ATOM 626 N N . GLU A 1 80 ? 4.611 4.231 10.458 1.00 97.94 80 GLU A N 1
ATOM 627 C CA . GLU A 1 80 ? 4.008 4.766 11.682 1.00 97.94 80 GLU A CA 1
ATOM 628 C C . GLU A 1 80 ? 2.516 4.416 11.750 1.00 97.94 80 GLU A C 1
ATOM 630 O O . GLU A 1 80 ? 1.869 4.265 10.714 1.00 97.94 80 GLU A O 1
ATOM 635 N N . GLY A 1 81 ? 1.964 4.341 12.964 1.00 97.94 81 GLY A N 1
ATOM 636 C CA . GLY A 1 81 ? 0.520 4.302 13.204 1.00 97.94 81 GLY A CA 1
ATOM 637 C C . GLY A 1 81 ? -0.183 3.009 12.791 1.00 97.94 81 GLY A C 1
ATOM 638 O O . GLY A 1 81 ? 0.432 1.953 12.628 1.00 97.94 81 GLY A O 1
ATOM 639 N N . THR A 1 82 ? -1.508 3.093 12.657 1.00 98.12 82 THR A N 1
ATOM 640 C CA . THR A 1 82 ? -2.361 1.992 12.185 1.00 98.12 82 THR A CA 1
ATOM 641 C C . THR A 1 82 ? -3.425 2.491 11.216 1.00 98.12 82 THR A C 1
ATOM 643 O O . THR A 1 82 ? -3.899 3.624 11.325 1.00 98.12 82 THR A O 1
ATOM 646 N N . ALA A 1 83 ? -3.833 1.642 10.279 1.00 98.25 83 ALA A N 1
ATOM 647 C CA . ALA A 1 83 ? -4.928 1.928 9.367 1.00 98.25 83 ALA A CA 1
ATOM 648 C C . ALA A 1 83 ? -5.748 0.680 9.048 1.00 98.25 83 ALA A C 1
ATOM 650 O O . ALA A 1 83 ? -5.297 -0.454 9.200 1.00 98.25 83 ALA A O 1
ATOM 651 N N . LYS A 1 84 ? -6.968 0.910 8.569 1.00 97.94 84 LYS A N 1
ATOM 652 C CA . LYS A 1 84 ? -7.778 -0.103 7.899 1.00 97.94 84 LYS A CA 1
ATOM 653 C C . LYS A 1 84 ? -8.041 0.336 6.477 1.00 97.94 84 LYS A C 1
ATOM 655 O O . LYS A 1 84 ? -8.281 1.520 6.233 1.00 97.94 84 LYS A O 1
ATOM 660 N N . GLY A 1 85 ? -8.047 -0.613 5.557 1.00 98.00 85 GLY A N 1
ATOM 661 C CA . GLY A 1 85 ? -8.322 -0.343 4.156 1.00 98.00 85 GLY A CA 1
ATOM 662 C C . GLY A 1 85 ? -9.096 -1.462 3.488 1.00 98.00 85 GLY A C 1
ATOM 663 O O . GLY A 1 85 ? -9.035 -2.609 3.919 1.00 98.00 85 GLY A O 1
ATOM 664 N N . VAL A 1 86 ? -9.830 -1.107 2.439 1.00 98.31 86 VAL A N 1
ATOM 665 C CA . VAL A 1 86 ? -10.491 -2.057 1.543 1.00 98.31 86 VAL A CA 1
ATOM 666 C C . VAL A 1 86 ? -9.549 -2.357 0.389 1.00 98.31 86 VAL A C 1
ATOM 668 O O . VAL A 1 86 ? -9.013 -1.431 -0.218 1.00 98.31 86 VAL A O 1
ATOM 671 N N . VAL A 1 87 ? -9.363 -3.628 0.069 1.00 98.19 87 VAL A N 1
ATOM 672 C CA . VAL A 1 87 ? -8.542 -4.068 -1.057 1.00 98.19 87 VAL A CA 1
ATOM 673 C C . VAL A 1 87 ? -9.192 -3.673 -2.379 1.00 98.19 87 VAL A C 1
ATOM 675 O O . VAL A 1 87 ? -10.342 -4.028 -2.643 1.00 98.19 87 VAL A O 1
ATOM 678 N N . ILE A 1 88 ? -8.439 -2.949 -3.209 1.00 98.12 88 ILE A N 1
ATOM 679 C CA . ILE A 1 88 ? -8.885 -2.461 -4.522 1.00 98.12 88 ILE A CA 1
ATOM 680 C C . ILE A 1 88 ? -8.131 -3.098 -5.694 1.00 98.12 88 ILE A C 1
ATOM 682 O O . ILE A 1 88 ? -8.711 -3.198 -6.771 1.00 98.12 88 ILE A O 1
ATOM 686 N N . CYS A 1 89 ? -6.896 -3.572 -5.487 1.00 97.38 89 CYS A N 1
ATOM 687 C CA . CYS A 1 89 ? -6.150 -4.385 -6.455 1.00 97.38 89 CYS A CA 1
ATOM 688 C C . CYS A 1 89 ? -5.304 -5.443 -5.732 1.00 97.38 89 CYS A C 1
ATOM 690 O O . CYS A 1 89 ? -4.708 -5.141 -4.701 1.00 97.38 89 CYS A O 1
ATOM 692 N N . CYS A 1 90 ? -5.180 -6.640 -6.318 1.00 96.50 90 CYS A N 1
ATOM 693 C CA . CYS A 1 90 ? -4.314 -7.728 -5.839 1.00 96.50 90 CYS A CA 1
ATOM 694 C C . CYS A 1 90 ? -3.337 -8.187 -6.931 1.00 96.50 90 CYS A C 1
ATOM 696 O O . CYS A 1 90 ? -3.638 -8.075 -8.123 1.00 96.50 90 CYS A O 1
ATOM 698 N N . GLY A 1 91 ? -2.191 -8.740 -6.518 1.00 94.25 91 GLY A N 1
ATOM 699 C CA . GLY A 1 91 ? -1.211 -9.368 -7.411 1.00 94.25 91 GLY A CA 1
ATOM 700 C C . GLY A 1 91 ? -0.779 -8.462 -8.566 1.00 94.25 91 GLY A C 1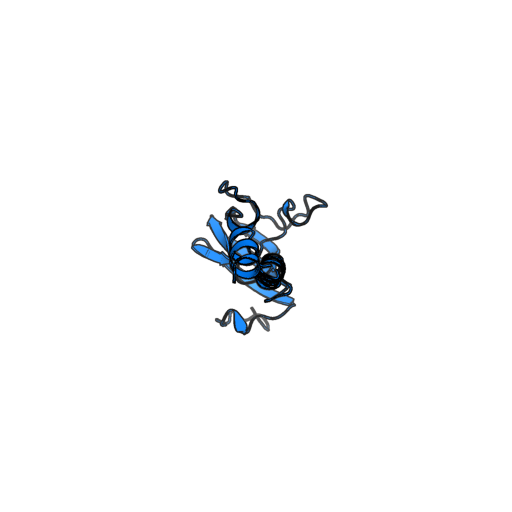
ATOM 701 O O . GLY A 1 91 ? -0.489 -7.279 -8.371 1.00 94.25 91 GLY A O 1
ATOM 702 N N . ASP A 1 92 ? -0.797 -9.005 -9.782 1.00 95.06 92 ASP A N 1
ATOM 703 C CA . ASP A 1 92 ? -0.360 -8.321 -11.008 1.00 95.06 92 ASP A CA 1
ATOM 704 C C . ASP A 1 92 ? -1.184 -7.073 -11.360 1.00 95.06 92 ASP A C 1
ATOM 706 O O . ASP A 1 92 ? -0.735 -6.242 -12.145 1.00 95.06 92 ASP A O 1
ATOM 710 N N . GLN A 1 93 ? -2.385 -6.918 -10.791 1.00 96.31 93 GLN A N 1
ATOM 711 C CA . GLN A 1 93 ? -3.229 -5.738 -11.012 1.00 96.31 93 GLN A CA 1
ATOM 712 C C . GLN A 1 93 ? -2.872 -4.562 -10.096 1.00 96.31 9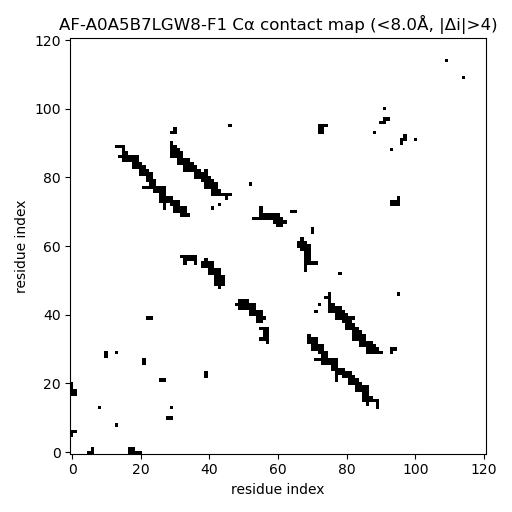3 GLN A C 1
ATOM 714 O O . GLN A 1 93 ? -3.354 -3.450 -10.317 1.00 96.31 93 GLN A O 1
ATOM 719 N N . THR A 1 94 ? -2.034 -4.780 -9.079 1.00 97.25 94 THR A N 1
ATOM 720 C CA . THR A 1 94 ? -1.516 -3.688 -8.244 1.00 97.25 94 THR A CA 1
ATOM 721 C C . THR A 1 94 ? -0.598 -2.770 -9.046 1.00 97.25 94 THR A C 1
ATOM 723 O O . THR A 1 94 ? -0.046 -3.165 -10.075 1.00 97.25 94 THR A O 1
ATOM 726 N N . VAL A 1 95 ? -0.380 -1.543 -8.568 1.00 96.31 95 VAL A N 1
ATOM 727 C CA . VAL A 1 95 ? 0.569 -0.605 -9.190 1.00 96.31 95 VAL A CA 1
ATOM 728 C C . VAL A 1 95 ? 1.946 -1.256 -9.338 1.00 96.31 95 VAL A C 1
ATOM 730 O O . VAL A 1 95 ? 2.505 -1.274 -10.435 1.00 96.31 95 VAL A O 1
ATOM 733 N N . MET A 1 96 ? 2.464 -1.848 -8.259 1.00 95.38 96 MET A N 1
ATOM 734 C CA . MET A 1 96 ? 3.771 -2.503 -8.278 1.00 95.38 96 MET A CA 1
ATOM 735 C C . MET A 1 96 ? 3.767 -3.790 -9.113 1.00 95.38 96 MET A C 1
ATOM 737 O O . MET A 1 96 ? 4.730 -4.046 -9.831 1.00 95.38 96 MET A O 1
ATOM 741 N N . GLY A 1 97 ? 2.680 -4.569 -9.094 1.00 95.12 97 GLY A N 1
ATOM 742 C CA . GLY A 1 97 ? 2.525 -5.759 -9.936 1.00 95.12 97 GLY A CA 1
ATOM 743 C C . GLY A 1 97 ? 2.608 -5.429 -11.427 1.00 95.12 97 GLY A C 1
ATOM 744 O O . GLY A 1 97 ? 3.336 -6.080 -12.176 1.00 95.12 97 GLY A O 1
ATOM 745 N N . ARG A 1 98 ? 1.968 -4.335 -11.851 1.00 95.19 98 ARG A N 1
ATOM 746 C CA . ARG A 1 98 ? 2.066 -3.835 -13.229 1.00 95.19 98 ARG A CA 1
ATOM 747 C C . ARG A 1 98 ? 3.478 -3.367 -13.581 1.00 95.19 98 ARG A C 1
ATOM 749 O O . ARG A 1 98 ? 3.940 -3.647 -14.684 1.00 95.19 98 ARG A O 1
ATOM 756 N N . ILE A 1 99 ? 4.166 -2.677 -12.667 1.00 93.75 99 ILE A N 1
ATOM 757 C CA . ILE A 1 99 ? 5.564 -2.250 -12.862 1.00 93.75 99 ILE A CA 1
ATOM 758 C C . ILE A 1 99 ? 6.478 -3.470 -13.023 1.00 93.75 99 ILE A C 1
ATOM 760 O O . ILE A 1 99 ? 7.267 -3.522 -13.966 1.00 93.75 99 ILE A O 1
ATOM 764 N N . ALA A 1 100 ? 6.340 -4.471 -12.151 1.00 92.94 100 ALA A N 1
ATOM 765 C CA . ALA A 1 100 ? 7.108 -5.709 -12.218 1.00 92.94 100 ALA A CA 1
ATOM 766 C C . ALA A 1 100 ? 6.852 -6.464 -13.533 1.00 92.94 100 ALA A C 1
ATOM 768 O O . ALA A 1 100 ? 7.801 -6.844 -14.215 1.00 92.94 100 ALA A O 1
ATOM 769 N N . GLY A 1 101 ? 5.585 -6.596 -13.940 1.00 92.44 101 GLY A N 1
ATOM 770 C CA . GLY A 1 101 ? 5.212 -7.230 -15.206 1.00 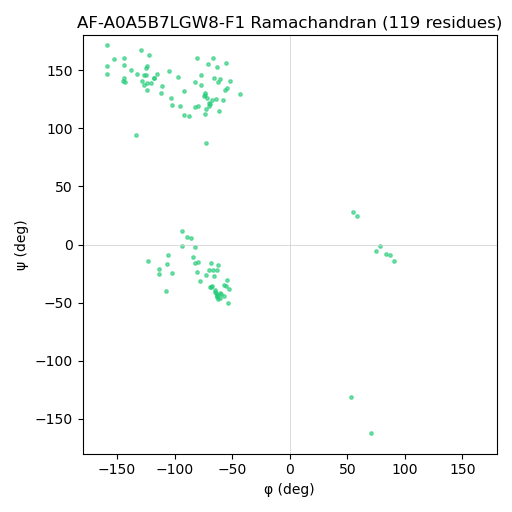92.44 101 GLY A CA 1
ATOM 771 C C . GLY A 1 101 ? 5.801 -6.519 -16.428 1.00 92.44 101 GLY A C 1
ATOM 772 O O . GLY A 1 101 ? 6.323 -7.174 -17.331 1.00 92.44 101 GLY A O 1
ATOM 773 N N . LEU A 1 102 ? 5.790 -5.181 -16.441 1.00 91.56 102 LEU A N 1
ATOM 774 C CA . LEU A 1 102 ? 6.432 -4.393 -17.497 1.00 91.56 102 LEU A CA 1
ATOM 775 C C . LEU A 1 102 ? 7.946 -4.613 -17.527 1.00 91.56 102 LEU A C 1
ATOM 777 O O . LEU A 1 102 ? 8.497 -4.814 -18.603 1.00 91.56 102 LEU A O 1
ATOM 781 N N . ALA A 1 103 ? 8.609 -4.609 -16.369 1.00 90.00 103 ALA A N 1
ATOM 782 C CA . ALA A 1 103 ? 10.053 -4.805 -16.281 1.00 90.00 103 ALA A CA 1
ATOM 783 C C . ALA A 1 103 ? 10.483 -6.204 -16.755 1.00 90.00 103 ALA A C 1
ATOM 785 O O . ALA A 1 103 ? 11.464 -6.328 -17.486 1.00 90.00 103 ALA A O 1
ATOM 786 N N . SER A 1 104 ? 9.740 -7.252 -16.386 1.00 89.06 104 SER A N 1
ATOM 787 C CA . SER A 1 104 ? 10.026 -8.631 -16.806 1.00 89.06 104 SER A CA 1
ATOM 788 C C . SER A 1 104 ? 9.695 -8.907 -18.276 1.00 89.06 104 SER A C 1
ATOM 790 O O . SER A 1 104 ? 10.298 -9.794 -18.873 1.00 89.06 104 SER A O 1
ATOM 792 N N . GLY A 1 105 ? 8.754 -8.165 -18.867 1.00 80.38 105 GLY A N 1
ATOM 793 C CA . GLY A 1 105 ? 8.355 -8.307 -20.272 1.00 80.38 105 GLY A CA 1
ATOM 794 C C . GLY A 1 105 ? 9.261 -7.589 -21.279 1.00 80.38 105 GLY A C 1
ATOM 795 O O . GLY A 1 105 ? 9.010 -7.663 -22.484 1.00 80.38 105 GLY A O 1
ATOM 796 N N . LEU A 1 106 ? 10.295 -6.875 -20.825 1.00 81.00 106 LEU A N 1
ATOM 797 C CA . LEU A 1 106 ? 11.234 -6.195 -21.714 1.00 81.00 106 LEU A CA 1
ATOM 798 C C . LEU A 1 106 ? 12.147 -7.214 -22.402 1.00 81.00 106 LEU A C 1
ATOM 800 O O . LEU A 1 106 ? 12.963 -7.876 -21.764 1.00 81.00 106 LEU A O 1
ATOM 804 N N . ASN A 1 107 ? 12.053 -7.292 -23.730 1.00 77.06 107 ASN A N 1
ATOM 805 C CA . ASN A 1 107 ? 13.015 -8.041 -24.529 1.00 77.06 107 ASN A CA 1
ATOM 806 C C . ASN A 1 107 ? 14.406 -7.430 -24.346 1.00 77.06 107 ASN A C 1
ATOM 808 O O . ASN A 1 107 ? 14.664 -6.301 -24.774 1.00 77.06 107 ASN A O 1
ATOM 812 N N . THR A 1 108 ? 15.325 -8.192 -23.758 1.00 75.06 108 THR A N 1
ATOM 813 C CA . THR A 1 108 ? 16.745 -7.853 -23.762 1.00 75.06 108 THR A CA 1
ATOM 814 C C . THR A 1 108 ? 17.273 -8.090 -25.168 1.00 75.06 108 THR A C 1
ATOM 816 O O . THR A 1 108 ? 17.707 -9.188 -25.512 1.00 75.06 108 THR A O 1
ATOM 819 N N . GLY A 1 109 ? 17.153 -7.068 -26.014 1.00 80.44 109 GLY A N 1
ATOM 820 C CA . GLY A 1 109 ? 17.780 -7.064 -27.329 1.00 80.44 109 GLY A CA 1
ATOM 821 C C . GLY A 1 109 ? 19.284 -7.307 -27.210 1.00 80.44 109 GLY A C 1
ATOM 822 O O . GLY A 1 109 ? 19.892 -7.034 -26.173 1.00 80.44 109 GLY A O 1
ATOM 823 N N . GLU A 1 110 ? 19.896 -7.811 -28.279 1.00 86.94 110 GLU A N 1
ATOM 824 C CA . GLU A 1 110 ? 21.344 -7.999 -28.299 1.00 86.94 110 GLU A CA 1
ATOM 825 C C . GLU A 1 110 ? 22.074 -6.689 -28.011 1.00 86.94 110 GLU A C 1
ATOM 827 O O . GLU A 1 110 ? 21.789 -5.637 -28.603 1.00 86.94 110 GLU A O 1
ATOM 832 N N . THR A 1 111 ? 23.047 -6.777 -27.109 1.00 91.75 111 THR A N 1
ATOM 833 C CA . THR A 1 111 ? 23.939 -5.667 -26.801 1.00 91.75 111 THR A CA 1
ATOM 834 C C . THR A 1 111 ? 24.755 -5.298 -28.045 1.00 91.75 111 THR A C 1
ATOM 836 O O . THR A 1 111 ? 25.020 -6.160 -28.888 1.00 91.75 111 THR A O 1
ATOM 839 N N . PRO A 1 112 ? 25.203 -4.036 -28.181 1.00 90.81 112 PRO A N 1
ATOM 840 C CA . PRO A 1 112 ? 26.030 -3.633 -29.318 1.00 90.81 112 PRO A CA 1
ATOM 841 C C . PRO A 1 112 ? 27.261 -4.531 -29.512 1.00 90.81 112 PRO A C 1
ATOM 843 O O . PRO A 1 112 ? 27.579 -4.894 -30.636 1.00 90.81 112 PRO A O 1
ATOM 846 N N . ILE A 1 113 ? 27.897 -4.972 -28.419 1.00 92.31 113 ILE A N 1
ATOM 847 C CA . ILE A 1 113 ? 29.049 -5.880 -28.484 1.00 92.31 113 ILE A CA 1
ATOM 848 C C . ILE A 1 113 ? 28.680 -7.287 -28.982 1.00 92.31 113 ILE A C 1
ATOM 850 O O . ILE A 1 113 ? 29.452 -7.880 -29.727 1.00 92.31 113 ILE A O 1
ATOM 854 N N . ALA A 1 114 ? 27.503 -7.815 -28.623 1.00 89.31 114 ALA A N 1
ATOM 855 C CA . ALA A 1 114 ? 27.042 -9.115 -29.113 1.00 89.31 114 ALA A CA 1
ATOM 856 C C . ALA A 1 114 ? 26.804 -9.088 -30.632 1.00 89.31 114 ALA A C 1
ATOM 858 O O . ALA A 1 114 ? 27.193 -10.022 -31.329 1.00 89.31 114 ALA A O 1
ATOM 859 N N . LYS A 1 115 ? 26.255 -7.980 -31.147 1.00 91.56 115 LYS A N 1
ATOM 860 C CA . LYS A 1 115 ? 26.069 -7.765 -32.590 1.00 91.56 115 LYS A CA 1
ATOM 861 C C . LYS A 1 115 ? 27.394 -7.722 -33.344 1.00 91.56 115 LYS A C 1
ATOM 863 O O . LYS A 1 115 ? 27.507 -8.345 -34.393 1.00 91.56 115 LYS A O 1
ATOM 868 N N . GLU A 1 116 ? 28.397 -7.029 -32.801 1.00 92.69 116 GLU A N 1
ATOM 869 C CA . GLU A 1 116 ? 29.737 -6.990 -33.399 1.00 92.69 116 GLU A CA 1
ATOM 870 C C . GLU A 1 116 ? 30.378 -8.383 -33.413 1.00 92.69 116 GLU A C 1
ATOM 872 O O . GLU A 1 116 ? 30.860 -8.817 -34.453 1.00 92.69 116 GLU A O 1
ATOM 877 N N . ILE A 1 117 ? 30.315 -9.145 -32.313 1.00 91.19 117 ILE A N 1
ATOM 878 C CA . ILE A 1 117 ? 30.836 -10.524 -32.279 1.00 91.19 117 ILE A CA 1
ATOM 879 C C . ILE A 1 117 ? 30.170 -11.395 -33.357 1.00 91.19 117 ILE A C 1
ATOM 881 O O . ILE A 1 117 ? 30.870 -12.110 -34.067 1.00 91.19 117 ILE A O 1
ATOM 885 N N . HIS A 1 118 ? 28.847 -11.302 -33.526 1.00 89.38 118 HIS A N 1
ATOM 886 C CA . HIS A 1 118 ? 28.126 -12.010 -34.589 1.00 89.38 118 HIS A CA 1
ATOM 887 C C . HIS A 1 118 ? 28.487 -11.548 -36.008 1.00 89.38 118 HIS A C 1
ATOM 889 O O . HIS A 1 118 ? 28.339 -12.330 -36.938 1.00 89.38 118 HIS A O 1
ATOM 895 N N . HIS A 1 119 ? 28.930 -10.302 -36.190 1.00 86.31 119 HIS A N 1
ATOM 896 C CA . HIS A 1 119 ? 29.398 -9.794 -37.481 1.00 86.31 119 HIS A CA 1
ATOM 897 C C . HIS A 1 119 ? 30.818 -10.274 -37.825 1.00 86.31 119 HIS A C 1
ATOM 899 O O . HIS A 1 119 ? 31.148 -10.425 -38.999 1.00 86.31 119 HIS A O 1
ATOM 905 N N . PHE A 1 120 ? 31.662 -10.485 -36.810 1.00 82.50 120 PHE A N 1
ATOM 906 C CA . PHE A 1 120 ? 33.052 -10.922 -36.973 1.00 82.50 120 PHE A CA 1
ATOM 907 C C . PHE A 1 120 ? 33.221 -12.436 -37.199 1.00 82.50 120 PHE A C 1
ATOM 909 O O . PHE A 1 120 ? 34.261 -12.836 -37.726 1.00 82.50 120 PHE A O 1
ATOM 916 N N . ILE A 1 121 ? 32.257 -13.261 -36.768 1.00 70.00 121 ILE A N 1
ATOM 917 C CA . ILE A 1 121 ? 32.240 -14.730 -36.941 1.00 70.00 121 ILE A CA 1
ATOM 918 C C . ILE A 1 121 ? 31.548 -15.092 -38.256 1.00 70.00 121 ILE A C 1
ATOM 920 O O . ILE A 1 121 ? 32.099 -15.953 -38.980 1.00 70.00 121 ILE A O 1
#

Radius of gyration: 18.81 Å; Cα contacts (8 Å, |Δi|>4): 242; chains: 1; bounding box: 51×30×51 Å

pLDDT: mean 93.91, std 5.37, range [70.0, 98.56]

Solvent-accessible surface area (backbone atoms only — not comparable to full-atom values): 6693 Å² total; per-residue (Å²): 63,59,98,90,40,89,65,94,72,60,68,88,74,59,53,77,67,38,37,46,77,49,39,56,79,36,63,36,78,32,19,22,40,31,71,41,53,48,76,18,22,31,31,44,31,85,79,73,71,46,74,68,69,41,66,39,36,54,54,86,72,49,90,52,68,92,72,16,27,20,48,49,47,39,76,22,36,27,74,30,40,33,34,29,22,35,30,72,26,53,67,63,71,14,74,53,29,43,51,52,52,54,64,72,67,55,80,81,66,80,50,75,68,56,53,49,54,65,71,74,107

Mean predicted aligned error: 5.07 Å

Foldseek 3Di:
DPPPDDDDDDLVPDDAFDKDKDFAFDFDSAKWFWPAWDQWWKQCCVPPVDRPTHAAGNDFDDPPPVNGRRIDFGRIGTHHGMTMTGHDGGACRTPVNVVVVVVVPDPPPDDPVNVVVVVVD

Sequence (121 aa):
IREGEKIELKEEDLVLGDVVEVKFGDRIPADIRIIESRGFKVDNSSLTGESEPQSRSPEFTHENPLETKNLAFFSTNAVEGTAKGVVICCGDQTVMGRIAGLASGLNTGETPIAKEIHHFI